Protein AF-A0A8C5BUR7-F1 (afdb_monomer_lite)

Structure (mmCIF, N/CA/C/O backbone):
data_AF-A0A8C5BUR7-F1
#
_entry.id   AF-A0A8C5BUR7-F1
#
loop_
_atom_site.group_PDB
_atom_site.id
_atom_site.type_symbol
_atom_site.label_atom_id
_atom_site.label_alt_id
_atom_site.label_comp_id
_atom_site.label_asym_id
_atom_site.label_entity_id
_atom_site.label_seq_id
_atom_site.pdbx_PDB_ins_code
_atom_site.Cartn_x
_atom_site.Cartn_y
_atom_site.Cartn_z
_atom_site.occupancy
_atom_site.B_iso_or_equiv
_atom_site.auth_seq_id
_atom_site.auth_comp_id
_atom_site.auth_asym_id
_atom_site.auth_atom_id
_atom_site.pdbx_PDB_model_num
ATOM 1 N N . MET A 1 1 ? 8.563 -49.670 -43.318 1.00 56.47 1 MET A N 1
ATOM 2 C CA . MET A 1 1 ? 8.245 -48.242 -43.540 1.00 56.47 1 MET A CA 1
ATOM 3 C C . MET A 1 1 ? 7.250 -47.758 -42.479 1.00 56.47 1 MET A C 1
ATOM 5 O O . MET A 1 1 ? 6.154 -47.357 -42.818 1.00 56.47 1 MET A O 1
ATOM 9 N N . ASN A 1 2 ? 7.586 -47.883 -41.187 1.00 59.12 2 ASN A N 1
ATOM 10 C CA . ASN A 1 2 ? 6.660 -47.525 -40.092 1.00 59.12 2 ASN A CA 1
ATOM 11 C C . ASN A 1 2 ? 7.395 -47.051 -38.823 1.00 59.12 2 ASN A C 1
ATOM 13 O O . ASN A 1 2 ? 6.879 -46.248 -38.062 1.00 59.12 2 ASN A O 1
ATOM 17 N N . THR A 1 3 ? 8.644 -47.478 -38.629 1.00 56.56 3 THR A N 1
ATOM 18 C CA . THR A 1 3 ? 9.502 -47.036 -37.518 1.00 56.56 3 THR A CA 1
ATOM 19 C C . THR A 1 3 ? 10.089 -45.637 -37.725 1.00 56.56 3 THR A C 1
ATOM 21 O O . THR A 1 3 ? 10.247 -44.895 -36.763 1.00 56.56 3 THR A O 1
ATOM 24 N N . LEU A 1 4 ? 10.351 -45.239 -38.977 1.00 57.16 4 LEU A N 1
ATOM 25 C CA . LEU A 1 4 ? 10.885 -43.910 -39.306 1.00 57.16 4 LEU A CA 1
ATOM 26 C C . LEU A 1 4 ? 9.852 -42.792 -39.066 1.00 57.16 4 LEU A C 1
ATOM 28 O O . LEU A 1 4 ? 10.205 -41.708 -38.619 1.00 57.16 4 LEU A O 1
ATOM 32 N N . PHE A 1 5 ? 8.569 -43.082 -39.311 1.00 57.50 5 PHE A N 1
ATOM 33 C CA . PHE A 1 5 ? 7.463 -42.143 -39.095 1.00 57.50 5 PHE A CA 1
ATOM 34 C C . PHE A 1 5 ? 7.189 -41.916 -37.601 1.00 57.50 5 PHE A C 1
ATOM 36 O O . PHE A 1 5 ? 6.946 -40.790 -37.184 1.00 57.50 5 PHE A O 1
ATOM 43 N N . LEU A 1 6 ? 7.312 -42.966 -36.780 1.00 55.88 6 LEU A N 1
ATOM 44 C CA . LEU A 1 6 ? 7.189 -42.875 -35.321 1.00 55.88 6 LEU A CA 1
ATOM 45 C C . LEU A 1 6 ? 8.304 -42.028 -34.686 1.00 55.88 6 LEU A C 1
ATOM 47 O O . LEU A 1 6 ? 8.030 -41.251 -33.777 1.00 55.88 6 LEU A O 1
ATOM 51 N N . LEU A 1 7 ? 9.539 -42.115 -35.191 1.00 56.66 7 LEU A N 1
ATOM 52 C CA . LEU A 1 7 ? 10.661 -41.297 -34.707 1.00 56.66 7 LEU A CA 1
ATOM 53 C C . LEU A 1 7 ? 10.514 -39.810 -35.073 1.00 56.66 7 LEU A C 1
ATOM 55 O O . LEU A 1 7 ? 10.856 -38.948 -34.267 1.00 56.66 7 LEU A O 1
ATOM 59 N N . LEU A 1 8 ? 9.958 -39.504 -36.250 1.00 56.00 8 LEU A N 1
ATOM 60 C CA . LEU A 1 8 ? 9.690 -38.125 -36.679 1.00 56.00 8 LEU A CA 1
ATOM 61 C C . LEU A 1 8 ? 8.575 -37.458 -35.859 1.00 56.00 8 LEU A C 1
ATOM 63 O O . LEU A 1 8 ? 8.675 -36.271 -35.563 1.00 56.00 8 LEU A O 1
ATOM 67 N N . VAL A 1 9 ? 7.554 -38.213 -35.435 1.00 58.03 9 VAL A N 1
ATOM 68 C CA . VAL A 1 9 ? 6.474 -37.695 -34.572 1.00 58.03 9 VAL A CA 1
ATOM 69 C C . VAL A 1 9 ? 6.969 -37.414 -33.148 1.00 58.03 9 VAL A C 1
ATOM 71 O O . VAL A 1 9 ? 6.561 -36.421 -32.557 1.00 58.03 9 VAL A O 1
ATOM 74 N N . VAL A 1 10 ? 7.885 -38.225 -32.603 1.00 56.19 10 VAL A N 1
ATOM 75 C CA . VAL A 1 10 ? 8.465 -37.981 -31.265 1.00 56.19 10 VAL A CA 1
ATOM 76 C C . VAL A 1 10 ? 9.372 -36.745 -31.255 1.00 56.19 10 VAL A C 1
ATOM 78 O O . VAL A 1 10 ? 9.356 -35.994 -30.286 1.00 56.19 10 VAL A O 1
ATOM 81 N N . LEU A 1 11 ? 10.113 -36.488 -32.337 1.00 53.62 11 LEU A N 1
ATOM 82 C CA . LEU A 1 11 ? 10.951 -35.288 -32.458 1.00 53.62 11 LEU A CA 1
ATOM 83 C C . LEU A 1 11 ? 10.123 -34.002 -32.628 1.00 53.62 11 LEU A C 1
ATOM 85 O O . LEU A 1 11 ? 10.528 -32.960 -32.128 1.00 53.62 11 LEU A O 1
ATOM 89 N N . PHE A 1 12 ? 8.941 -34.084 -33.251 1.00 52.00 12 PHE A N 1
ATOM 90 C CA . PHE A 1 12 ? 8.011 -32.952 -33.392 1.00 52.00 12 PHE A CA 1
ATOM 91 C C . PHE A 1 12 ? 7.253 -32.590 -32.104 1.00 52.00 12 PHE A C 1
ATOM 93 O O . PHE A 1 12 ? 6.652 -31.523 -32.038 1.00 52.00 12 PHE A O 1
ATOM 100 N N . LEU A 1 13 ? 7.267 -33.453 -31.081 1.00 53.66 13 LEU A N 1
ATOM 101 C CA . LEU A 1 13 ? 6.645 -33.184 -29.775 1.00 53.66 13 LEU A CA 1
ATOM 102 C C . LEU A 1 13 ? 7.615 -32.541 -28.765 1.00 53.66 13 LEU A C 1
ATOM 104 O O . LEU A 1 13 ? 7.225 -32.292 -27.625 1.00 53.66 13 LEU A O 1
ATOM 108 N N . CYS A 1 14 ? 8.868 -32.285 -29.160 1.00 51.56 14 CYS A N 1
ATOM 109 C CA . CYS A 1 14 ? 9.882 -31.639 -28.319 1.00 51.56 14 CYS A CA 1
ATOM 110 C C . CYS A 1 14 ? 10.178 -30.177 -28.689 1.00 51.56 14 CYS A C 1
ATOM 112 O O . CYS A 1 14 ? 11.034 -29.576 -28.041 1.00 51.56 14 CYS A O 1
ATOM 114 N N . ASP A 1 15 ? 9.468 -29.593 -29.654 1.00 52.47 15 ASP A N 1
ATOM 115 C CA . ASP A 1 15 ? 9.469 -28.143 -29.867 1.00 52.47 15 ASP A CA 1
ATOM 116 C C . ASP A 1 15 ? 8.299 -27.521 -29.087 1.00 52.47 15 ASP A C 1
ATOM 118 O O . ASP A 1 15 ? 7.183 -28.027 -29.118 1.00 52.47 15 ASP A O 1
ATOM 122 N N . ASP A 1 16 ? 8.581 -26.441 -28.357 1.00 49.12 16 ASP A N 1
ATOM 123 C CA . ASP A 1 16 ? 7.682 -25.668 -27.477 1.00 49.12 16 ASP A CA 1
ATOM 124 C C . ASP A 1 16 ? 7.521 -26.113 -26.014 1.00 49.12 16 ASP A C 1
ATOM 126 O O . ASP A 1 16 ? 6.672 -25.589 -25.289 1.00 49.12 16 ASP A O 1
ATOM 130 N N . ALA A 1 17 ? 8.456 -26.895 -25.471 1.00 48.75 17 ALA A N 1
ATOM 131 C CA . ALA A 1 17 ? 8.872 -26.617 -24.094 1.00 48.75 17 ALA A CA 1
ATOM 132 C C . ALA A 1 17 ? 9.811 -25.405 -24.129 1.00 48.75 17 ALA A C 1
ATOM 134 O O . ALA A 1 17 ? 11.014 -25.534 -23.909 1.00 48.75 17 ALA A O 1
ATOM 135 N N . ALA A 1 18 ? 9.274 -24.227 -24.470 1.00 51.19 18 ALA A N 1
ATOM 136 C CA . ALA A 1 18 ? 9.988 -22.971 -24.322 1.00 51.19 18 ALA A CA 1
ATOM 137 C C . ALA A 1 18 ? 10.470 -22.916 -22.872 1.00 51.19 18 ALA A C 1
ATOM 139 O O . ALA A 1 18 ? 9.673 -22.722 -21.952 1.00 51.19 18 ALA A O 1
ATOM 140 N N . CYS A 1 19 ? 11.761 -23.174 -22.651 1.00 49.00 19 CYS A N 1
ATOM 141 C CA . CYS A 1 19 ? 12.388 -22.968 -21.363 1.00 49.00 19 CYS A CA 1
ATOM 142 C C . CYS A 1 19 ? 12.204 -21.488 -21.051 1.00 49.00 19 CYS A C 1
ATOM 144 O O . CYS A 1 19 ? 12.981 -20.655 -21.514 1.00 49.00 19 CYS A O 1
ATOM 146 N N . THR A 1 20 ? 11.155 -21.153 -20.296 1.00 56.25 20 THR A N 1
ATOM 147 C CA . THR A 1 20 ? 11.031 -19.841 -19.675 1.00 56.25 20 THR A CA 1
ATOM 148 C C . THR A 1 20 ? 12.365 -19.597 -18.988 1.00 56.25 20 THR A C 1
ATOM 150 O O . THR A 1 20 ? 12.752 -20.455 -18.182 1.00 56.25 20 THR A O 1
ATOM 153 N N . PRO A 1 21 ? 13.107 -18.530 -19.340 1.00 58.62 21 PRO A N 1
ATOM 154 C CA . PRO A 1 21 ? 14.431 -18.309 -18.794 1.00 58.62 21 PRO A CA 1
ATOM 155 C C . PRO A 1 21 ? 14.351 -18.444 -17.278 1.00 58.62 21 PRO A C 1
ATOM 157 O O . PRO A 1 21 ? 13.627 -17.705 -16.611 1.00 58.62 21 PRO A O 1
ATOM 160 N N . THR A 1 22 ? 15.024 -19.460 -16.727 1.00 69.31 22 THR A N 1
ATOM 161 C CA . THR A 1 22 ? 14.973 -19.705 -15.289 1.00 69.31 22 THR A CA 1
ATOM 162 C C . THR A 1 22 ? 15.475 -18.459 -14.595 1.00 69.31 22 THR A C 1
ATOM 164 O O . THR A 1 22 ? 16.602 -18.008 -14.805 1.00 69.31 22 THR A O 1
ATOM 167 N N . CYS A 1 23 ? 14.596 -17.897 -13.784 1.00 79.56 23 CYS A N 1
ATOM 168 C CA . CYS A 1 23 ? 14.776 -16.640 -13.105 1.00 79.56 23 CYS A CA 1
ATOM 169 C C . CYS A 1 23 ? 16.069 -16.607 -12.263 1.00 79.56 23 CYS A C 1
ATOM 171 O O . CYS A 1 23 ? 16.145 -17.145 -11.151 1.00 79.56 23 CYS A O 1
ATOM 173 N N . ASN A 1 24 ? 17.121 -15.988 -12.806 1.00 82.06 24 ASN A N 1
ATOM 174 C CA . ASN A 1 24 ? 18.492 -16.208 -12.334 1.00 82.06 24 ASN A CA 1
ATOM 175 C C . ASN A 1 24 ? 19.006 -15.177 -11.318 1.00 82.06 24 ASN A C 1
ATOM 177 O O . ASN A 1 24 ? 20.035 -15.410 -10.689 1.00 82.06 24 ASN A O 1
ATOM 181 N N . ASN A 1 25 ? 18.294 -14.067 -11.114 1.00 88.69 25 ASN A N 1
ATOM 182 C CA . ASN A 1 25 ? 18.704 -13.004 -10.199 1.00 88.69 25 ASN A CA 1
ATOM 183 C C . ASN A 1 25 ? 17.611 -12.665 -9.180 1.00 88.69 25 ASN A C 1
ATOM 185 O O . ASN A 1 25 ? 16.432 -12.971 -9.365 1.00 88.69 25 ASN A O 1
ATOM 189 N N . GLN A 1 26 ? 18.015 -11.997 -8.099 1.00 91.44 26 GLN A N 1
ATOM 190 C CA . GLN A 1 26 ? 17.134 -11.627 -6.992 1.00 91.44 26 GLN A CA 1
ATOM 191 C C . GLN A 1 26 ? 15.915 -10.802 -7.435 1.00 91.44 26 GLN A C 1
ATOM 193 O O . GLN A 1 26 ? 14.826 -11.007 -6.908 1.00 91.44 26 GLN A O 1
ATOM 198 N N . CYS A 1 27 ? 16.069 -9.906 -8.411 1.00 92.44 27 CYS A N 1
ATOM 199 C CA . CYS A 1 27 ? 15.006 -9.001 -8.851 1.00 92.44 27 CYS A CA 1
ATOM 200 C C . CYS A 1 27 ? 13.955 -9.680 -9.715 1.00 92.44 27 CYS A C 1
ATOM 202 O O . CYS A 1 27 ? 12.766 -9.410 -9.570 1.00 92.44 27 CYS A O 1
ATOM 204 N N . CYS A 1 28 ? 14.379 -10.618 -10.551 1.00 91.06 28 CYS A N 1
ATOM 205 C CA . CYS A 1 28 ? 13.445 -11.507 -11.208 1.00 91.06 28 CYS A CA 1
ATOM 206 C C . CYS A 1 28 ? 12.706 -12.365 -10.159 1.00 91.06 28 CYS A C 1
ATOM 208 O O . CYS A 1 28 ? 11.480 -12.441 -10.187 1.00 91.06 28 CYS A O 1
ATOM 210 N N . ARG A 1 29 ? 13.413 -12.963 -9.179 1.00 91.12 29 ARG A N 1
ATOM 211 C CA . ARG A 1 29 ? 12.780 -13.860 -8.183 1.00 91.12 29 ARG A CA 1
ATOM 212 C C . ARG A 1 29 ? 11.785 -13.110 -7.309 1.00 91.12 29 ARG A C 1
ATOM 214 O O . ARG A 1 29 ? 10.756 -13.657 -6.931 1.00 91.12 29 ARG A O 1
ATOM 221 N N . PHE A 1 30 ? 12.080 -11.845 -7.026 1.00 92.50 30 PHE A N 1
ATOM 222 C CA . PHE A 1 30 ? 11.159 -10.912 -6.398 1.00 92.50 30 PHE A CA 1
ATOM 223 C C . PHE A 1 30 ? 9.827 -10.822 -7.165 1.00 92.50 30 PHE A C 1
ATOM 225 O O . PHE A 1 30 ? 8.764 -10.971 -6.556 1.00 92.50 30 PHE A O 1
ATOM 232 N N . VAL A 1 31 ? 9.885 -10.617 -8.484 1.00 92.56 31 VAL A N 1
ATOM 233 C CA . VAL A 1 31 ? 8.704 -10.481 -9.351 1.00 92.56 31 VAL A CA 1
ATOM 234 C C . VAL A 1 31 ? 7.954 -11.809 -9.523 1.00 92.56 31 VAL A C 1
ATOM 236 O O . VAL A 1 31 ? 6.721 -11.827 -9.480 1.00 92.56 31 VAL A O 1
ATOM 239 N N . GLU A 1 32 ? 8.670 -12.922 -9.673 1.00 90.62 32 GLU A N 1
ATOM 240 C CA . GLU A 1 32 ? 8.075 -14.263 -9.772 1.00 90.62 32 GLU A CA 1
ATOM 241 C C . GLU A 1 32 ? 7.430 -14.711 -8.455 1.00 90.62 32 GLU A C 1
ATOM 243 O O . GLU A 1 32 ? 6.357 -15.305 -8.451 1.00 90.62 32 GLU A O 1
ATOM 248 N N . GLY A 1 33 ? 8.023 -14.353 -7.314 1.00 90.88 33 GLY A N 1
ATOM 249 C CA . GLY A 1 33 ? 7.486 -14.653 -5.985 1.00 90.88 33 GLY A CA 1
ATOM 250 C C . GLY A 1 33 ? 6.369 -13.713 -5.518 1.00 90.88 33 GLY A C 1
ATOM 251 O O . GLY A 1 33 ? 5.831 -13.896 -4.424 1.00 90.88 33 GLY A O 1
ATOM 252 N N . SER A 1 34 ? 6.012 -12.682 -6.291 1.00 92.00 34 SER A N 1
ATOM 253 C CA . SER A 1 34 ? 4.982 -11.716 -5.889 1.00 92.00 34 SER A CA 1
ATOM 254 C C . SER A 1 34 ? 3.575 -12.303 -5.673 1.00 92.00 34 SER A C 1
ATOM 256 O O . SER A 1 34 ? 2.924 -11.849 -4.728 1.00 92.00 34 SER A O 1
ATOM 258 N N . PRO A 1 35 ? 3.096 -13.330 -6.415 1.00 94.56 35 PRO A N 1
ATOM 259 C CA . PRO A 1 35 ? 1.752 -13.878 -6.215 1.00 94.56 35 PRO A CA 1
ATOM 260 C C . PRO A 1 35 ? 1.529 -14.452 -4.813 1.00 94.56 35 PRO A C 1
ATOM 262 O O . PRO A 1 35 ? 0.426 -14.364 -4.282 1.00 94.56 35 PRO A O 1
ATOM 265 N N . VAL A 1 36 ? 2.573 -15.002 -4.181 1.00 95.88 36 VAL A N 1
ATOM 266 C CA . VAL A 1 36 ? 2.485 -15.545 -2.814 1.00 95.88 36 VAL A CA 1
ATOM 267 C C . VAL A 1 36 ? 2.225 -14.426 -1.805 1.00 95.88 36 VAL A C 1
ATOM 269 O O . VAL A 1 36 ? 1.325 -14.536 -0.973 1.00 95.88 36 VAL A O 1
ATOM 272 N N . ARG A 1 37 ? 2.961 -13.314 -1.918 1.00 95.94 37 ARG A N 1
ATOM 273 C CA . ARG A 1 37 ? 2.768 -12.130 -1.067 1.00 95.94 37 ARG A CA 1
ATOM 274 C C . ARG A 1 37 ? 1.411 -11.473 -1.302 1.00 95.94 37 ARG A C 1
ATOM 276 O O . ARG A 1 37 ? 0.738 -11.129 -0.341 1.00 95.94 37 ARG A O 1
ATOM 283 N N . LEU A 1 38 ? 0.975 -11.370 -2.558 1.00 97.62 38 LEU A N 1
ATOM 284 C CA . LEU A 1 38 ? -0.346 -10.837 -2.912 1.00 97.62 38 LEU A CA 1
ATOM 285 C C . LEU A 1 38 ? -1.490 -11.704 -2.382 1.00 97.62 38 LEU A C 1
ATOM 287 O O . LEU A 1 38 ? -2.490 -11.177 -1.904 1.00 97.62 38 LEU A O 1
ATOM 291 N N . ARG A 1 39 ? -1.341 -13.033 -2.412 1.00 98.06 39 ARG A N 1
ATOM 292 C CA . ARG A 1 39 ? -2.306 -13.941 -1.781 1.00 98.06 39 ARG A CA 1
ATOM 293 C C . ARG A 1 39 ? -2.404 -13.672 -0.283 1.00 98.06 39 ARG A C 1
ATOM 295 O O . ARG A 1 39 ? -3.513 -13.595 0.231 1.00 98.06 39 ARG A O 1
ATOM 302 N N . ARG A 1 40 ? -1.267 -13.506 0.398 1.00 98.19 40 ARG A N 1
ATOM 303 C CA . ARG A 1 40 ? -1.251 -13.215 1.834 1.00 98.19 40 ARG A CA 1
ATOM 304 C C . ARG A 1 40 ? -1.894 -11.862 2.156 1.00 98.19 40 ARG A C 1
ATOM 306 O O . ARG A 1 40 ? -2.734 -11.812 3.043 1.00 98.19 40 ARG A O 1
ATOM 313 N N . LEU A 1 41 ? -1.582 -10.817 1.386 1.00 98.56 41 LEU A N 1
ATOM 314 C CA . LEU A 1 41 ? -2.230 -9.502 1.496 1.00 98.56 41 LEU A CA 1
ATOM 315 C C . LEU A 1 41 ? -3.755 -9.604 1.386 1.00 98.56 41 LEU A C 1
ATOM 317 O O . LEU A 1 41 ? -4.467 -9.089 2.238 1.00 98.56 41 LEU A O 1
ATOM 321 N N . ARG A 1 42 ? -4.259 -10.332 0.381 1.00 98.50 42 ARG A N 1
ATOM 322 C CA . ARG A 1 42 ? -5.701 -10.556 0.196 1.00 98.50 42 ARG A CA 1
ATOM 323 C C . ARG A 1 42 ? -6.332 -11.343 1.343 1.00 98.50 42 ARG A C 1
ATOM 325 O O . ARG A 1 42 ? -7.458 -11.050 1.717 1.00 98.50 42 ARG A O 1
ATOM 332 N N . GLN A 1 43 ? -5.623 -12.325 1.897 1.00 98.56 43 GLN A N 1
ATOM 333 C CA . GLN A 1 43 ? -6.098 -13.096 3.050 1.00 98.56 43 GLN A CA 1
ATOM 334 C C . GLN A 1 43 ? -6.200 -12.239 4.311 1.00 98.56 43 GLN A C 1
ATOM 336 O O . GLN A 1 43 ? -7.205 -12.321 5.004 1.00 98.56 43 GLN A O 1
ATOM 341 N N . ASP A 1 44 ? -5.186 -11.420 4.599 1.00 98.50 44 ASP A N 1
ATOM 342 C CA . ASP A 1 44 ? -5.215 -10.524 5.757 1.00 98.50 44 ASP A CA 1
ATOM 343 C C . ASP A 1 44 ? -6.262 -9.417 5.577 1.00 98.50 44 ASP A C 1
ATOM 345 O O . ASP A 1 44 ? -6.996 -9.113 6.514 1.00 98.50 44 ASP A O 1
ATOM 349 N N . PHE A 1 45 ? -6.400 -8.873 4.363 1.00 98.38 45 PHE A N 1
ATOM 350 C CA . PHE A 1 45 ? -7.423 -7.872 4.076 1.00 98.38 45 PHE A CA 1
ATOM 351 C C . PHE A 1 45 ? -8.842 -8.429 4.193 1.00 98.38 45 PHE A C 1
ATOM 353 O O . PHE A 1 45 ? -9.693 -7.781 4.786 1.00 98.38 45 PHE A O 1
ATOM 360 N N . ALA A 1 46 ? -9.100 -9.650 3.716 1.00 98.25 46 ALA A N 1
ATOM 361 C CA . ALA A 1 46 ? -10.425 -10.266 3.800 1.00 98.25 46 ALA A CA 1
ATOM 362 C C . ALA A 1 46 ? -10.969 -10.371 5.238 1.00 98.25 46 ALA A C 1
ATOM 364 O O . ALA A 1 46 ? -12.179 -10.427 5.414 1.00 98.25 46 ALA A O 1
ATOM 365 N N . VAL A 1 47 ? -10.097 -10.389 6.255 1.00 98.06 47 VAL A N 1
ATOM 366 C CA . VAL A 1 47 ? -10.508 -10.406 7.669 1.00 98.06 47 VAL A CA 1
ATOM 367 C C . VAL A 1 47 ? -10.994 -9.037 8.147 1.00 98.06 47 VAL A C 1
ATOM 369 O O . VAL A 1 47 ? -11.881 -8.971 8.990 1.00 98.06 47 VAL A O 1
ATOM 372 N N . ILE A 1 48 ? -10.413 -7.954 7.630 1.00 97.31 48 ILE A N 1
ATOM 373 C CA . ILE A 1 48 ? -10.682 -6.585 8.095 1.00 97.31 48 ILE A CA 1
ATOM 374 C C . ILE A 1 48 ? -11.621 -5.813 7.158 1.00 97.31 48 ILE A C 1
ATOM 376 O O . ILE A 1 48 ? -12.193 -4.808 7.566 1.00 97.31 48 ILE A O 1
ATOM 380 N N . ARG A 1 49 ? -11.776 -6.276 5.912 1.00 96.69 49 ARG A N 1
ATOM 381 C CA . ARG A 1 49 ? -12.475 -5.590 4.819 1.00 96.69 49 ARG A CA 1
ATOM 382 C C . ARG A 1 49 ? -13.866 -5.119 5.216 1.00 96.69 49 ARG A C 1
ATOM 384 O O . ARG A 1 49 ? -14.138 -3.932 5.118 1.00 96.69 49 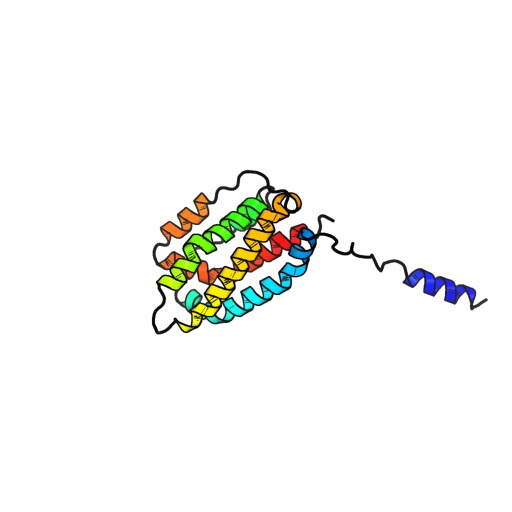ARG A O 1
ATOM 391 N N . ASP A 1 50 ? -14.713 -6.038 5.676 1.00 95.81 50 ASP A N 1
ATOM 392 C CA . ASP A 1 50 ? -16.136 -5.756 5.880 1.00 95.81 50 ASP A CA 1
ATOM 393 C C . ASP A 1 50 ? -16.355 -4.625 6.905 1.00 95.81 50 ASP A C 1
ATOM 395 O O . ASP A 1 50 ? -17.299 -3.857 6.772 1.00 95.81 50 ASP A O 1
ATOM 399 N N . TYR A 1 51 ? -15.457 -4.474 7.887 1.00 94.81 51 TYR A N 1
ATOM 400 C CA . TYR A 1 51 ? -15.484 -3.348 8.825 1.00 94.81 51 TYR A CA 1
ATOM 401 C C . TYR A 1 51 ? -15.161 -2.019 8.131 1.00 94.81 51 TYR A C 1
ATOM 403 O O . TYR A 1 51 ? -15.920 -1.064 8.244 1.00 94.81 51 TYR A O 1
ATOM 411 N N . TYR A 1 52 ? -14.049 -1.947 7.395 1.00 95.31 52 TYR A N 1
ATOM 412 C CA . TYR A 1 52 ? -13.618 -0.691 6.776 1.00 95.31 52 TYR A CA 1
ATOM 413 C C . TYR A 1 52 ? -14.500 -0.270 5.594 1.00 95.31 52 TYR A C 1
ATOM 415 O O . TYR A 1 52 ? -14.703 0.923 5.406 1.00 95.31 52 TYR A O 1
ATOM 423 N N . GLU A 1 53 ? -15.049 -1.220 4.831 1.00 94.56 53 GLU A N 1
ATOM 424 C CA . GLU A 1 53 ? -16.009 -0.930 3.756 1.00 94.56 53 GLU A CA 1
ATOM 425 C C . GLU A 1 53 ? -17.376 -0.483 4.298 1.00 94.56 53 GLU A C 1
ATOM 427 O O . GLU A 1 53 ? -18.034 0.336 3.667 1.00 94.56 53 GLU A O 1
ATOM 432 N N . ALA A 1 54 ? -17.813 -0.983 5.461 1.00 93.50 54 ALA A N 1
ATOM 433 C CA . ALA A 1 54 ? -19.077 -0.557 6.067 1.00 93.50 54 ALA A CA 1
ATOM 434 C C . ALA A 1 54 ? -19.026 0.880 6.616 1.00 93.50 54 ALA A C 1
ATOM 436 O O . ALA A 1 54 ? -20.044 1.571 6.613 1.00 93.50 54 ALA A O 1
ATOM 437 N N . GLU A 1 55 ? -17.852 1.322 7.071 1.00 91.81 55 GLU A N 1
ATOM 438 C CA . GLU A 1 55 ? -17.611 2.680 7.580 1.00 91.81 55 GLU A CA 1
ATOM 439 C C . GLU A 1 55 ? -17.242 3.687 6.466 1.00 91.81 55 GLU A C 1
ATOM 441 O O . GLU A 1 55 ? -17.192 4.895 6.708 1.00 91.81 55 GLU A O 1
ATOM 446 N N . ASP A 1 56 ? -16.979 3.217 5.241 1.00 91.38 56 ASP A N 1
ATOM 447 C CA . ASP A 1 56 ? -16.714 4.070 4.079 1.00 91.38 56 ASP A CA 1
ATOM 448 C C . ASP A 1 56 ? -18.021 4.577 3.447 1.00 91.38 56 ASP A C 1
ATOM 450 O O . ASP A 1 56 ? -18.677 3.887 2.669 1.00 91.38 56 ASP A O 1
ATOM 454 N N . ASP A 1 57 ? -18.379 5.827 3.745 1.00 90.50 57 ASP A N 1
ATOM 455 C CA . ASP A 1 57 ? -19.549 6.505 3.177 1.00 90.50 57 ASP A CA 1
ATOM 456 C C . ASP A 1 57 ? -19.209 7.460 2.015 1.00 90.50 57 ASP A C 1
ATOM 458 O O . ASP A 1 57 ? -20.046 8.265 1.591 1.00 90.50 57 ASP A O 1
ATOM 462 N N . LEU A 1 58 ? -17.981 7.404 1.491 1.00 87.94 58 LEU A N 1
ATOM 463 C CA . LEU A 1 58 ? -17.528 8.276 0.412 1.00 87.94 58 LEU A CA 1
ATOM 464 C C . LEU A 1 58 ? -17.750 7.625 -0.957 1.00 87.94 58 LEU A C 1
ATOM 466 O O . LEU A 1 58 ? -17.153 6.607 -1.296 1.00 87.94 58 LEU A O 1
ATOM 470 N N . GLU A 1 59 ? -18.509 8.289 -1.827 1.00 87.25 59 GLU A N 1
ATOM 471 C CA . GLU A 1 59 ? -18.725 7.829 -3.211 1.00 87.25 59 GLU A CA 1
ATOM 472 C C . GLU A 1 59 ? -17.506 8.049 -4.130 1.00 87.25 59 GLU A C 1
ATOM 474 O O . GLU A 1 59 ? -17.426 7.493 -5.226 1.00 87.25 59 GLU A O 1
ATOM 479 N N . ILE A 1 60 ? -16.544 8.869 -3.697 1.00 86.69 60 ILE A N 1
ATOM 480 C CA . ILE A 1 60 ? -15.321 9.169 -4.447 1.00 86.69 60 ILE A CA 1
ATOM 481 C C . ILE A 1 60 ? -14.226 8.150 -4.139 1.00 86.69 60 ILE A C 1
ATOM 483 O O . ILE A 1 60 ? -13.997 7.829 -2.979 1.00 86.69 60 ILE A O 1
ATOM 487 N N . GLY A 1 61 ? -13.517 7.678 -5.167 1.00 87.19 61 GLY A N 1
ATOM 488 C CA . GLY A 1 61 ? -12.386 6.762 -4.998 1.00 87.19 61 GLY A CA 1
ATOM 489 C C . GLY A 1 61 ? -11.099 7.481 -4.589 1.00 87.19 61 GLY A C 1
ATOM 490 O O . GLY A 1 61 ? -10.770 8.519 -5.170 1.00 87.19 61 GLY A O 1
ATOM 491 N N . LEU A 1 62 ? -10.345 6.929 -3.634 1.00 89.94 62 LEU A N 1
ATOM 492 C CA . LEU A 1 62 ? -8.998 7.428 -3.317 1.00 89.94 62 LEU A CA 1
ATOM 493 C C . LEU A 1 62 ? -7.990 6.926 -4.361 1.00 89.94 62 LEU A C 1
ATOM 495 O O . LEU A 1 62 ? -7.127 7.673 -4.828 1.00 89.94 62 LEU A O 1
ATOM 499 N N . LEU A 1 63 ? -8.116 5.659 -4.746 1.00 91.00 63 LEU A N 1
ATOM 500 C CA . LEU A 1 63 ? -7.295 4.964 -5.724 1.00 91.00 63 LEU A CA 1
ATOM 501 C C . LEU A 1 63 ? -7.926 4.994 -7.120 1.00 91.00 63 LEU A C 1
ATOM 503 O O . LEU A 1 63 ? -8.276 3.970 -7.701 1.00 91.00 63 LEU A O 1
ATOM 507 N N . ASP A 1 64 ? -8.062 6.193 -7.674 1.00 86.69 64 ASP A N 1
ATOM 508 C CA . ASP A 1 64 ? -8.794 6.412 -8.917 1.00 86.69 64 ASP A CA 1
ATOM 509 C C . ASP A 1 64 ? -8.045 5.978 -10.203 1.00 86.69 64 ASP A C 1
ATOM 511 O O . ASP A 1 64 ? -6.915 5.469 -10.228 1.00 86.69 64 ASP A O 1
ATOM 515 N N . GLN A 1 65 ? -8.695 6.229 -11.339 1.00 86.12 65 GLN A N 1
ATOM 516 C CA . GLN A 1 65 ? -8.160 5.937 -12.664 1.00 86.12 65 GLN A CA 1
ATOM 517 C C . GLN A 1 65 ? -6.842 6.688 -12.958 1.00 86.12 65 GLN A C 1
ATOM 519 O O . GLN A 1 65 ? -6.004 6.183 -13.716 1.00 86.12 65 GLN A O 1
ATOM 524 N N . SER A 1 66 ? -6.610 7.860 -12.354 1.00 86.62 66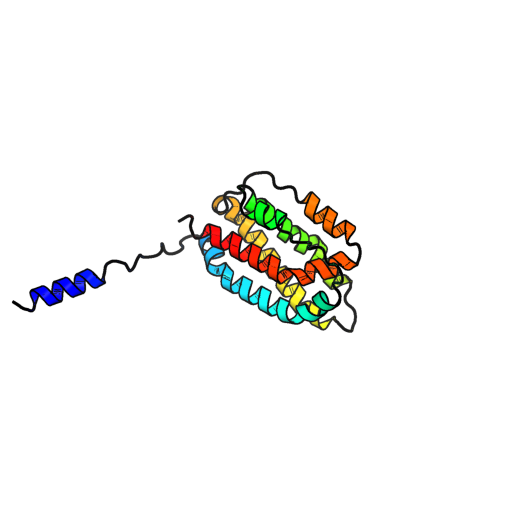 SER A N 1
ATOM 525 C CA . SER A 1 66 ? -5.375 8.636 -12.532 1.00 86.62 66 SER A CA 1
ATOM 526 C C . SER A 1 66 ? -4.155 7.899 -11.966 1.00 86.62 66 SER A C 1
ATOM 528 O O . SER A 1 66 ? -3.078 7.897 -12.584 1.00 86.62 66 SER A O 1
ATOM 530 N N . ILE A 1 67 ? -4.335 7.159 -10.867 1.00 88.19 67 ILE A N 1
ATOM 531 C CA . ILE A 1 67 ? -3.301 6.281 -10.311 1.00 88.19 67 ILE A CA 1
ATOM 532 C C . ILE A 1 67 ? -2.995 5.145 -11.281 1.00 88.19 67 ILE A C 1
ATOM 534 O O . ILE A 1 67 ? -1.830 4.897 -11.609 1.00 88.19 67 ILE A O 1
ATOM 538 N N . ALA A 1 68 ? -4.030 4.485 -11.799 1.00 87.69 68 ALA A N 1
ATOM 539 C CA . ALA A 1 68 ? -3.861 3.392 -12.749 1.00 87.69 68 ALA A CA 1
ATOM 540 C C . ALA A 1 68 ? -3.123 3.849 -14.024 1.00 87.69 68 ALA A C 1
ATOM 542 O O . ALA A 1 68 ? -2.283 3.117 -14.559 1.00 87.69 68 ALA A O 1
ATOM 543 N N . HIS A 1 69 ? -3.395 5.061 -14.517 1.00 87.62 69 HIS A N 1
ATOM 544 C CA . HIS A 1 69 ? -2.647 5.664 -15.625 1.00 87.62 69 HIS A CA 1
ATOM 545 C C . HIS A 1 69 ? -1.183 5.924 -15.261 1.00 87.62 69 HIS A C 1
ATOM 547 O O . HIS A 1 69 ? -0.282 5.553 -16.019 1.00 87.62 69 HIS A O 1
ATOM 553 N N . SER A 1 70 ? -0.931 6.479 -14.079 1.00 87.94 70 SER A N 1
ATOM 554 C CA . SER A 1 70 ? 0.423 6.755 -13.594 1.00 87.94 70 SER A CA 1
ATOM 555 C C . SER A 1 70 ? 1.277 5.493 -13.478 1.00 87.94 70 SER A C 1
ATOM 557 O O . SER A 1 70 ? 2.453 5.508 -13.849 1.00 87.94 70 SER A O 1
ATOM 559 N N . LEU A 1 71 ? 0.685 4.370 -13.068 1.00 89.12 71 LEU A N 1
ATOM 560 C CA . LEU A 1 71 ? 1.364 3.074 -12.983 1.00 89.12 71 LEU A CA 1
ATOM 561 C C . LEU A 1 71 ? 1.752 2.484 -14.344 1.00 89.12 71 LEU A C 1
ATOM 563 O O . LEU A 1 71 ? 2.743 1.759 -14.432 1.00 89.12 71 LEU A O 1
ATOM 567 N N . ARG A 1 72 ? 0.998 2.800 -15.402 1.00 88.25 72 ARG A N 1
ATOM 568 C CA . ARG A 1 72 ? 1.295 2.375 -16.783 1.00 88.25 72 ARG A CA 1
ATOM 569 C C . ARG A 1 72 ? 2.280 3.305 -17.493 1.00 88.25 72 ARG A C 1
ATOM 571 O O . ARG A 1 72 ? 2.815 2.946 -18.538 1.00 88.25 72 ARG A O 1
ATOM 578 N N . SER A 1 73 ? 2.520 4.489 -16.940 1.00 86.19 73 SER A N 1
ATOM 579 C CA . SER A 1 73 ? 3.458 5.462 -17.494 1.00 86.19 73 SER A CA 1
ATOM 580 C C . SER A 1 73 ? 4.925 5.018 -17.323 1.00 86.19 73 SER A C 1
ATOM 582 O O . SER A 1 73 ? 5.231 4.146 -16.500 1.00 86.19 73 SER A O 1
ATOM 584 N N . PRO A 1 74 ? 5.884 5.678 -18.003 1.00 84.12 74 PRO A N 1
ATOM 585 C CA . PRO A 1 74 ? 7.317 5.495 -17.747 1.00 84.12 74 PRO A CA 1
ATOM 586 C C . PRO A 1 74 ? 7.752 5.770 -16.294 1.00 84.12 74 PRO A C 1
ATOM 588 O O . PRO A 1 74 ? 8.875 5.432 -15.917 1.00 84.12 74 PRO A O 1
ATOM 591 N N . PHE A 1 75 ? 6.883 6.372 -15.477 1.00 85.19 75 PHE A N 1
ATOM 592 C CA . PHE A 1 75 ? 7.119 6.701 -14.071 1.00 85.19 75 PHE A CA 1
ATOM 593 C C . PHE A 1 75 ? 6.465 5.709 -13.099 1.00 85.19 75 PHE A C 1
ATOM 595 O O . PHE A 1 75 ? 6.527 5.916 -11.886 1.00 85.19 75 PHE A O 1
ATOM 602 N N . GLY A 1 76 ? 5.892 4.606 -13.597 1.00 87.94 76 GLY A N 1
ATOM 603 C CA . GLY A 1 76 ? 5.140 3.642 -12.789 1.00 87.94 76 GLY A CA 1
ATOM 604 C C . GLY A 1 76 ? 5.899 3.083 -11.582 1.00 87.94 76 GLY A C 1
ATOM 605 O O . GLY A 1 76 ? 5.304 2.872 -10.530 1.00 87.94 76 GLY A O 1
ATOM 606 N N . CYS A 1 77 ? 7.229 2.939 -11.671 1.00 89.19 77 CYS A N 1
ATOM 607 C CA . CYS A 1 77 ? 8.053 2.556 -10.517 1.00 89.19 77 CYS A CA 1
ATOM 608 C C . CYS A 1 77 ? 7.944 3.556 -9.362 1.00 89.19 77 CYS A C 1
ATOM 610 O O . CYS A 1 77 ? 7.799 3.160 -8.205 1.00 89.19 77 CYS A O 1
ATOM 612 N N . HIS A 1 78 ? 8.033 4.849 -9.674 1.00 87.88 78 HIS A N 1
ATOM 613 C CA . HIS A 1 78 ? 7.968 5.906 -8.674 1.00 87.88 78 HIS A CA 1
ATOM 614 C C . HIS A 1 78 ? 6.552 6.040 -8.116 1.00 87.88 78 HIS A C 1
ATOM 616 O O . HIS A 1 78 ? 6.396 6.158 -6.904 1.00 87.88 78 HIS A O 1
ATOM 622 N N . ALA A 1 79 ? 5.539 5.941 -8.982 1.00 90.69 79 ALA A N 1
ATOM 623 C CA . ALA A 1 79 ? 4.141 5.913 -8.568 1.00 90.69 79 ALA A CA 1
ATOM 624 C C . ALA A 1 79 ? 3.868 4.785 -7.570 1.00 90.69 79 ALA A C 1
ATOM 626 O O . ALA A 1 79 ? 3.463 5.054 -6.444 1.00 90.69 79 ALA A O 1
ATOM 627 N N . MET A 1 80 ? 4.210 3.544 -7.925 1.00 93.94 80 MET A N 1
ATOM 628 C CA . MET A 1 80 ? 4.013 2.391 -7.046 1.00 93.94 80 MET A CA 1
ATOM 629 C C . MET A 1 80 ? 4.765 2.539 -5.717 1.00 93.94 80 MET A C 1
ATOM 631 O O . MET A 1 80 ? 4.192 2.328 -4.651 1.00 93.94 80 MET A O 1
ATOM 635 N N . LYS A 1 81 ? 6.037 2.962 -5.757 1.00 91.94 81 LYS A N 1
ATOM 636 C CA . LYS A 1 81 ? 6.830 3.186 -4.541 1.00 91.94 81 LYS A CA 1
ATOM 637 C C . LYS A 1 81 ? 6.170 4.221 -3.625 1.00 91.94 81 LYS A C 1
ATOM 639 O O . LYS A 1 81 ? 6.119 3.997 -2.422 1.00 91.94 81 LYS A O 1
ATOM 644 N N . ASN A 1 82 ? 5.710 5.344 -4.172 1.00 91.88 82 ASN A N 1
ATOM 645 C CA . ASN A 1 82 ? 5.138 6.426 -3.375 1.00 91.88 82 ASN A CA 1
ATOM 646 C C . ASN A 1 82 ? 3.773 6.064 -2.792 1.00 91.88 82 ASN A C 1
ATOM 648 O O . ASN A 1 82 ? 3.501 6.442 -1.660 1.00 91.88 82 ASN A O 1
ATOM 652 N N . ILE A 1 83 ? 2.950 5.312 -3.525 1.00 94.94 83 ILE A N 1
ATOM 653 C CA . ILE A 1 83 ? 1.671 4.814 -3.008 1.00 94.94 83 ILE A CA 1
ATOM 654 C C . ILE A 1 83 ? 1.929 3.852 -1.845 1.00 94.94 83 ILE A C 1
ATOM 656 O O . ILE A 1 83 ? 1.385 4.049 -0.766 1.00 94.94 83 ILE A O 1
ATOM 660 N N . ILE A 1 84 ? 2.831 2.875 -2.004 1.00 96.56 84 ILE A N 1
ATOM 661 C CA . ILE A 1 84 ? 3.201 1.973 -0.899 1.00 96.56 84 ILE A CA 1
ATOM 662 C C . ILE A 1 84 ? 3.760 2.767 0.297 1.00 96.56 84 ILE A C 1
ATOM 664 O O . ILE A 1 84 ? 3.409 2.496 1.441 1.00 96.56 84 ILE A O 1
ATOM 668 N N . ASP A 1 85 ? 4.612 3.767 0.049 1.00 95.56 85 ASP A N 1
ATOM 669 C CA . ASP A 1 85 ? 5.182 4.619 1.101 1.00 95.56 85 ASP A CA 1
ATOM 670 C C . ASP A 1 85 ? 4.117 5.444 1.841 1.00 95.56 85 ASP A C 1
ATOM 672 O O . ASP A 1 85 ? 4.222 5.606 3.054 1.00 95.56 85 ASP A O 1
ATOM 676 N N . PHE A 1 86 ? 3.089 5.920 1.135 1.00 96.31 86 PHE A N 1
ATOM 677 C CA . PHE A 1 86 ? 1.942 6.613 1.719 1.00 96.31 86 PHE A CA 1
ATOM 678 C C . PHE A 1 86 ? 1.165 5.701 2.682 1.00 96.31 86 PHE A C 1
ATOM 680 O O . PHE A 1 86 ? 0.930 6.079 3.829 1.00 96.31 86 PHE A O 1
ATOM 687 N N . TYR A 1 87 ? 0.865 4.462 2.284 1.00 98.31 87 TYR A N 1
ATOM 688 C CA . TYR A 1 87 ? 0.192 3.510 3.176 1.00 98.31 87 TYR A CA 1
ATOM 689 C C . TYR A 1 87 ? 1.032 3.169 4.411 1.00 98.31 87 TYR A C 1
ATOM 691 O O . TYR A 1 87 ? 0.511 3.148 5.523 1.00 98.31 87 TYR A O 1
ATOM 699 N N . LEU A 1 88 ? 2.338 2.950 4.232 1.00 98.31 88 LEU A N 1
ATOM 700 C CA . LEU A 1 88 ? 3.258 2.616 5.324 1.00 98.31 88 LEU A CA 1
ATOM 701 C C . LEU A 1 88 ? 3.438 3.746 6.343 1.00 98.31 88 LEU A C 1
ATOM 703 O O . LEU A 1 88 ? 3.657 3.474 7.519 1.00 98.31 88 LEU A O 1
ATOM 707 N N . LYS A 1 89 ? 3.413 5.006 5.899 1.00 97.38 89 LYS A N 1
ATOM 708 C CA . LYS A 1 89 ? 3.699 6.167 6.759 1.00 97.38 89 LYS A CA 1
ATOM 709 C C . LYS A 1 89 ? 2.461 6.836 7.327 1.00 97.38 89 LYS A C 1
ATOM 711 O O . LYS A 1 89 ? 2.582 7.556 8.313 1.00 97.38 89 LYS A O 1
ATOM 716 N N . THR A 1 90 ? 1.318 6.652 6.681 1.00 96.44 90 THR A N 1
ATOM 717 C CA . THR A 1 90 ? 0.099 7.392 6.999 1.00 96.44 90 THR A CA 1
ATOM 718 C C . THR A 1 90 ? -1.029 6.427 7.315 1.00 96.44 90 THR A C 1
ATOM 720 O O . THR A 1 90 ? -1.409 6.313 8.471 1.00 96.44 90 THR A O 1
ATOM 723 N N . VAL A 1 91 ? -1.509 5.672 6.327 1.00 97.81 91 VAL A N 1
ATOM 724 C CA . VAL A 1 91 ? -2.762 4.912 6.461 1.00 97.81 91 VAL A CA 1
ATOM 725 C C . VAL A 1 91 ? -2.677 3.811 7.523 1.00 97.81 91 VAL A C 1
ATOM 727 O O . VAL A 1 91 ? -3.483 3.788 8.449 1.00 97.81 91 VAL A O 1
ATOM 730 N N . LEU A 1 92 ? -1.702 2.901 7.419 1.00 98.19 92 LEU A N 1
ATOM 731 C CA . LEU A 1 92 ? -1.608 1.741 8.317 1.00 98.19 92 LEU A CA 1
ATOM 732 C C . LEU A 1 92 ? -1.277 2.147 9.767 1.00 98.19 92 LEU A C 1
ATOM 734 O O . LEU A 1 92 ? -1.925 1.627 10.676 1.00 98.19 92 LEU A O 1
ATOM 738 N N . PRO A 1 93 ? -0.347 3.094 10.025 1.00 97.88 93 PRO A N 1
ATOM 739 C CA . PRO A 1 93 ? -0.126 3.594 11.380 1.00 97.88 93 PRO A CA 1
ATOM 740 C C . PRO A 1 93 ? -1.364 4.254 11.994 1.00 97.88 93 PRO A C 1
ATOM 742 O O . PRO A 1 93 ? -1.654 3.997 13.161 1.00 97.88 93 PRO A O 1
ATOM 745 N N . THR A 1 94 ? -2.111 5.057 11.225 1.00 97.00 94 THR A N 1
ATOM 746 C CA . THR A 1 94 ? -3.369 5.659 11.696 1.00 97.00 94 THR A CA 1
ATOM 747 C C . THR A 1 94 ? -4.405 4.582 12.012 1.00 97.00 94 THR A C 1
ATOM 749 O O . THR A 1 94 ? -4.998 4.618 13.083 1.00 97.00 94 THR A O 1
ATOM 752 N N . ALA A 1 95 ? -4.538 3.559 11.161 1.00 96.25 95 ALA A N 1
ATOM 753 C CA . ALA A 1 95 ? -5.449 2.440 11.402 1.00 96.25 95 ALA A CA 1
ATOM 754 C C . ALA A 1 95 ? -5.171 1.715 12.727 1.00 96.25 95 ALA A C 1
ATOM 756 O O . ALA A 1 95 ? -6.111 1.298 13.390 1.00 96.25 95 ALA A O 1
ATOM 757 N N . ILE A 1 96 ? -3.897 1.563 13.112 1.00 96.75 96 ILE A N 1
ATOM 758 C CA . ILE A 1 96 ? -3.497 0.949 14.389 1.00 96.75 96 ILE A CA 1
ATOM 759 C C . ILE A 1 96 ? -3.732 1.903 15.567 1.00 96.75 96 ILE A C 1
ATOM 761 O O . ILE A 1 96 ? -4.111 1.452 16.647 1.00 96.75 96 ILE A O 1
ATOM 765 N N . ALA A 1 97 ? -3.475 3.200 15.383 1.00 95.69 97 ALA A N 1
ATOM 766 C CA . ALA A 1 97 ? -3.639 4.206 16.429 1.00 95.69 97 ALA A CA 1
ATOM 767 C C . ALA A 1 97 ? -5.112 4.433 16.808 1.00 95.69 97 ALA A C 1
ATOM 769 O O . ALA A 1 97 ? -5.401 4.618 17.988 1.00 95.69 97 ALA A O 1
ATOM 770 N N . ASP A 1 98 ? -6.019 4.349 15.833 1.00 92.56 98 ASP A N 1
ATOM 771 C CA . ASP A 1 98 ? -7.459 4.579 16.009 1.00 92.56 98 ASP A CA 1
ATOM 772 C C . ASP A 1 98 ? -8.228 3.313 16.444 1.00 92.56 98 ASP A C 1
ATOM 774 O O . ASP A 1 98 ? -9.460 3.306 16.494 1.00 92.56 98 ASP A O 1
ATOM 778 N N . MET A 1 99 ? -7.527 2.219 16.771 1.00 93.62 99 MET A N 1
ATOM 779 C CA . MET A 1 99 ? -8.169 0.983 17.226 1.00 93.62 99 MET A CA 1
ATOM 780 C C . MET A 1 99 ? -8.863 1.150 18.578 1.00 93.62 99 MET A C 1
ATOM 782 O O . MET A 1 99 ? -8.325 1.720 19.527 1.00 93.62 99 MET A O 1
ATOM 786 N N . THR A 1 100 ? -10.040 0.546 18.681 1.00 92.50 100 THR A N 1
ATOM 787 C CA . THR A 1 100 ? -10.822 0.399 19.906 1.00 92.50 100 THR A CA 1
ATOM 788 C C . THR A 1 100 ? -10.781 -1.056 20.380 1.00 92.50 100 THR A C 1
ATOM 790 O O . THR A 1 100 ? -10.271 -1.954 19.705 1.00 92.50 100 THR A O 1
ATOM 793 N N . GLU A 1 101 ? -11.354 -1.333 21.552 1.00 92.56 101 GLU A N 1
ATOM 794 C CA . GLU A 1 101 ? -11.467 -2.709 22.051 1.00 92.56 101 GLU A CA 1
ATOM 795 C C . GLU A 1 101 ? -12.285 -3.626 21.127 1.00 92.56 101 GLU A C 1
ATOM 797 O O . GLU A 1 101 ? -12.064 -4.839 21.130 1.00 92.56 101 GLU A O 1
ATOM 802 N N . GLU A 1 102 ? -13.188 -3.058 20.322 1.00 89.38 102 GLU A N 1
ATOM 803 C CA . GLU A 1 102 ? -14.064 -3.794 19.406 1.00 89.38 102 GLU A CA 1
ATOM 804 C C . GLU A 1 102 ? -13.321 -4.317 18.171 1.00 89.38 102 GLU A C 1
ATOM 806 O O . GLU A 1 102 ? -13.666 -5.378 17.657 1.00 89.38 102 GLU A O 1
ATOM 811 N N . ASN A 1 103 ? -12.276 -3.613 17.724 1.00 91.75 103 ASN A N 1
ATOM 812 C CA . ASN A 1 103 ? -11.554 -3.917 16.484 1.00 91.75 103 ASN A CA 1
ATOM 813 C C . ASN A 1 103 ? -10.064 -4.262 16.700 1.00 91.75 103 ASN A C 1
ATOM 815 O O . ASN A 1 103 ? -9.324 -4.504 15.745 1.00 91.75 103 ASN A O 1
ATOM 819 N N . LYS A 1 104 ? -9.604 -4.367 17.956 1.00 94.50 104 LYS A N 1
ATOM 820 C CA . LYS A 1 104 ? -8.207 -4.700 18.302 1.00 94.50 104 LYS A CA 1
ATOM 821 C C . LYS A 1 104 ? -7.705 -6.025 17.717 1.00 94.50 104 LYS A C 1
ATOM 823 O O . LYS A 1 104 ? -6.502 -6.208 17.529 1.00 94.50 104 LYS A O 1
ATOM 828 N N . ASN A 1 105 ? -8.606 -6.969 17.441 1.00 96.12 105 ASN A N 1
ATOM 829 C CA . ASN A 1 105 ? -8.288 -8.253 16.814 1.00 96.12 105 ASN A CA 1
ATOM 830 C C . ASN A 1 105 ? -7.840 -8.103 15.349 1.00 96.12 105 ASN A C 1
ATOM 832 O O . ASN A 1 105 ? -7.254 -9.038 14.809 1.00 96.12 105 ASN A O 1
ATOM 836 N N . TYR A 1 106 ? -8.051 -6.944 14.721 1.00 96.88 106 TYR A N 1
ATOM 837 C CA . T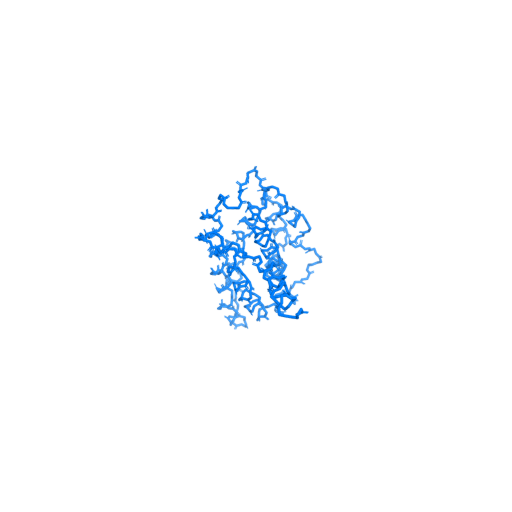YR A 1 106 ? -7.567 -6.646 13.372 1.00 96.88 106 TYR A CA 1
ATOM 838 C C . TYR A 1 106 ? -6.079 -6.288 13.331 1.00 96.88 106 TYR A C 1
ATOM 840 O O . TYR A 1 106 ? -5.442 -6.444 12.287 1.00 96.88 106 TYR A O 1
ATOM 848 N N . LYS A 1 107 ? -5.488 -5.883 14.464 1.00 97.31 107 LYS A N 1
ATOM 849 C CA . LYS A 1 107 ? -4.083 -5.460 14.554 1.00 97.31 107 LYS A CA 1
ATOM 850 C C . LYS A 1 107 ? -3.083 -6.418 13.894 1.00 97.31 107 LYS A C 1
ATOM 852 O O . LYS A 1 107 ? -2.311 -5.941 13.062 1.00 97.31 107 LYS A O 1
ATOM 857 N N . PRO A 1 108 ? -3.107 -7.742 14.145 1.00 98.38 108 PRO A N 1
ATOM 858 C CA . PRO A 1 108 ? -2.147 -8.656 13.526 1.00 98.38 108 PRO A CA 1
ATOM 859 C C . PRO A 1 108 ? -2.254 -8.706 11.994 1.00 98.38 108 PRO A C 1
ATOM 861 O O . PRO A 1 108 ? -1.258 -8.935 11.308 1.00 98.38 108 PRO A O 1
ATOM 864 N N . HIS A 1 109 ? -3.449 -8.478 11.440 1.00 98.38 109 HIS A N 1
ATOM 865 C CA . HIS A 1 109 ? -3.672 -8.454 9.995 1.00 98.38 109 HIS A CA 1
ATOM 866 C C . HIS A 1 109 ? -3.134 -7.164 9.371 1.00 98.38 109 HIS A C 1
ATOM 868 O O . HIS A 1 109 ? -2.454 -7.226 8.346 1.00 98.38 109 HIS A O 1
ATOM 874 N N . ILE A 1 110 ? -3.341 -6.016 10.025 1.00 98.19 110 ILE A N 1
ATOM 875 C CA . ILE A 1 110 ? -2.772 -4.733 9.587 1.00 98.19 110 ILE A CA 1
ATOM 876 C C . ILE A 1 110 ? -1.241 -4.755 9.679 1.00 98.19 110 ILE A C 1
ATOM 878 O O . ILE A 1 110 ? -0.562 -4.359 8.731 1.00 98.19 110 ILE A O 1
ATOM 882 N N . GLU A 1 111 ? -0.676 -5.292 10.762 1.00 98.31 111 GLU A N 1
ATOM 883 C CA . GLU A 1 111 ? 0.777 -5.448 10.922 1.00 98.31 111 GLU A CA 1
ATOM 884 C C . GLU A 1 111 ? 1.375 -6.403 9.874 1.00 98.31 111 GLU A C 1
ATOM 886 O O . GLU A 1 111 ? 2.453 -6.145 9.333 1.00 98.31 111 GLU A O 1
ATOM 891 N N . SER A 1 112 ? 0.663 -7.479 9.528 1.00 98.56 112 SER A N 1
ATOM 892 C CA . SER A 1 112 ? 1.059 -8.394 8.450 1.00 98.56 112 SER A CA 1
ATOM 893 C C . SER A 1 112 ? 1.053 -7.701 7.078 1.00 98.56 112 SER A C 1
ATOM 895 O O . SER A 1 112 ? 2.010 -7.843 6.309 1.00 98.56 112 SER A O 1
ATOM 897 N N . ILE A 1 113 ? 0.034 -6.883 6.785 1.00 98.69 113 ILE A N 1
ATOM 898 C CA . ILE A 1 113 ? -0.023 -6.054 5.567 1.00 98.69 113 ILE A CA 1
ATOM 899 C C . ILE A 1 113 ? 1.153 -5.071 5.530 1.00 98.69 113 ILE A C 1
ATOM 901 O O . ILE A 1 113 ? 1.859 -5.001 4.518 1.00 98.69 113 ILE A O 1
ATOM 905 N N . GLN A 1 114 ? 1.412 -4.370 6.638 1.00 98.50 114 GLN A N 1
ATOM 906 C CA . GLN A 1 114 ? 2.528 -3.433 6.770 1.00 98.50 114 GLN A CA 1
ATOM 907 C C . GLN A 1 114 ? 3.870 -4.116 6.487 1.00 98.50 114 GLN A C 1
ATOM 909 O O . GLN A 1 114 ? 4.650 -3.633 5.665 1.00 98.50 114 GLN A O 1
ATOM 914 N N . LEU A 1 115 ? 4.113 -5.284 7.090 1.00 98.44 115 LEU A N 1
ATOM 915 C CA . LEU A 1 115 ? 5.336 -6.057 6.878 1.00 98.44 115 LEU A CA 1
ATOM 916 C C . LEU A 1 115 ? 5.542 -6.413 5.399 1.00 98.44 115 LEU A C 1
ATOM 918 O O . LEU A 1 115 ? 6.654 -6.297 4.876 1.00 98.44 115 LEU A O 1
ATOM 922 N N . ILE A 1 116 ? 4.487 -6.842 4.704 1.00 98.38 116 ILE A N 1
ATOM 923 C CA . ILE A 1 116 ? 4.581 -7.186 3.280 1.00 98.38 116 ILE A CA 1
ATOM 924 C C . ILE A 1 116 ? 4.824 -5.932 2.435 1.00 98.38 116 ILE A C 1
ATOM 926 O O . ILE A 1 116 ? 5.641 -5.974 1.514 1.00 98.38 116 ILE A O 1
ATOM 930 N N . PHE A 1 117 ? 4.173 -4.810 2.743 1.00 98.38 117 PHE A N 1
ATOM 931 C CA . PHE A 1 117 ? 4.404 -3.538 2.053 1.00 98.38 117 PHE A CA 1
ATOM 932 C C . PHE A 1 117 ? 5.847 -3.053 2.218 1.00 98.38 117 PHE A C 1
ATOM 934 O O . PHE A 1 117 ? 6.475 -2.655 1.230 1.00 98.38 117 PHE A O 1
ATOM 941 N N . ASP A 1 118 ? 6.418 -3.174 3.416 1.00 97.88 118 ASP A N 1
ATOM 942 C CA . ASP A 1 118 ? 7.827 -2.870 3.667 1.00 97.88 118 ASP A CA 1
ATOM 943 C C . ASP A 1 118 ? 8.755 -3.762 2.835 1.00 97.88 118 ASP A C 1
ATOM 945 O O . ASP A 1 118 ? 9.705 -3.274 2.213 1.00 97.88 118 ASP A O 1
ATOM 949 N N . GLN A 1 119 ? 8.474 -5.065 2.755 1.00 96.38 119 GLN A N 1
ATOM 950 C CA . GLN A 1 119 ? 9.236 -5.988 1.908 1.00 96.38 119 GLN A CA 1
ATOM 951 C C . GLN A 1 119 ? 9.148 -5.605 0.425 1.00 96.38 119 GLN A C 1
ATOM 953 O O . GLN A 1 119 ? 10.180 -5.521 -0.243 1.00 96.38 119 GLN A O 1
ATOM 958 N N . LEU A 1 120 ? 7.943 -5.328 -0.087 1.00 95.69 120 LEU A N 1
ATOM 959 C CA . LEU A 1 120 ? 7.726 -4.913 -1.477 1.00 95.69 120 LEU A CA 1
ATOM 960 C C . LEU A 1 120 ? 8.503 -3.632 -1.802 1.00 95.69 120 LEU A C 1
ATOM 962 O O . LEU A 1 120 ? 9.235 -3.587 -2.793 1.00 95.69 120 LEU A O 1
ATOM 966 N N . LYS A 1 121 ? 8.402 -2.609 -0.949 1.00 95.06 121 LYS A N 1
ATOM 967 C CA . LYS A 1 121 ? 9.126 -1.341 -1.103 1.00 95.06 121 LYS A CA 1
ATOM 968 C C . LYS A 1 121 ? 10.639 -1.550 -1.098 1.00 95.06 121 LYS A C 1
ATOM 970 O O . LYS A 1 121 ? 11.337 -1.011 -1.960 1.00 95.06 121 LYS A O 1
ATOM 975 N N . ASN A 1 122 ? 11.154 -2.335 -0.154 1.00 95.00 122 ASN A N 1
ATOM 976 C CA . ASN A 1 122 ? 12.584 -2.614 -0.043 1.00 95.00 122 ASN A CA 1
ATOM 977 C C . ASN A 1 122 ? 13.119 -3.365 -1.264 1.00 95.00 122 ASN A C 1
ATOM 979 O O . ASN A 1 122 ? 14.179 -3.012 -1.789 1.00 95.00 122 ASN A O 1
ATOM 983 N N . ASP A 1 123 ? 12.383 -4.358 -1.754 1.00 94.25 123 ASP A N 1
ATOM 984 C CA . ASP A 1 123 ? 12.760 -5.098 -2.954 1.00 94.25 123 ASP A CA 1
ATOM 985 C C . ASP A 1 123 ? 12.712 -4.209 -4.204 1.00 94.25 123 ASP A C 1
ATOM 987 O O . ASP A 1 123 ? 13.649 -4.229 -5.001 1.00 94.25 123 ASP A O 1
ATOM 991 N N . MET A 1 124 ? 11.702 -3.343 -4.347 1.00 90.81 124 MET A N 1
ATOM 992 C CA . MET A 1 124 ? 11.650 -2.356 -5.435 1.00 90.81 124 MET A CA 1
ATOM 993 C C . MET A 1 124 ? 12.847 -1.396 -5.417 1.00 90.81 124 MET A C 1
ATOM 995 O O . MET A 1 124 ? 13.404 -1.093 -6.474 1.00 90.81 124 MET A O 1
ATOM 999 N N . ILE A 1 125 ? 13.273 -0.935 -4.235 1.00 91.19 125 ILE A N 1
ATOM 1000 C CA . ILE A 1 125 ? 14.453 -0.069 -4.080 1.00 91.19 125 ILE A CA 1
ATOM 1001 C C . ILE A 1 125 ? 15.727 -0.812 -4.496 1.00 91.19 125 ILE A C 1
ATOM 1003 O O . ILE A 1 125 ? 16.515 -0.281 -5.286 1.00 91.19 125 ILE A O 1
ATOM 1007 N N . LYS A 1 126 ? 15.918 -2.044 -4.008 1.00 93.38 126 LYS A N 1
ATOM 1008 C CA . LYS A 1 126 ? 17.063 -2.896 -4.377 1.00 93.38 126 LYS A CA 1
ATOM 1009 C C . LYS A 1 126 ? 17.091 -3.173 -5.881 1.00 93.38 126 LYS A C 1
ATOM 1011 O O . LYS A 1 126 ? 18.153 -3.173 -6.495 1.00 93.38 126 LYS A O 1
ATOM 1016 N N . CYS A 1 127 ? 15.918 -3.327 -6.483 1.00 91.94 127 CYS A N 1
ATOM 1017 C CA . CYS A 1 127 ? 15.740 -3.687 -7.882 1.00 91.94 127 CYS A CA 1
ATOM 1018 C C . CYS A 1 127 ? 15.448 -2.503 -8.807 1.00 91.94 127 CYS A C 1
ATOM 1020 O O . CYS A 1 127 ? 14.975 -2.706 -9.923 1.00 91.94 127 CYS A O 1
ATOM 1022 N N . LYS A 1 128 ? 15.766 -1.266 -8.404 1.00 89.38 128 LYS A N 1
ATOM 1023 C CA . LYS A 1 128 ? 15.452 -0.037 -9.162 1.00 89.38 128 LYS A CA 1
ATOM 1024 C C . LYS A 1 128 ? 15.817 -0.086 -10.656 1.00 89.38 128 LYS A C 1
ATOM 1026 O O . LYS A 1 128 ? 15.088 0.452 -11.486 1.00 89.38 128 LYS A O 1
ATOM 1031 N N . ASN A 1 129 ? 16.920 -0.756 -11.001 1.00 88.31 129 ASN A N 1
ATOM 1032 C CA . ASN A 1 129 ? 17.375 -0.908 -12.384 1.00 88.31 129 ASN A CA 1
ATOM 1033 C C . ASN A 1 129 ? 16.475 -1.879 -13.163 1.00 88.31 129 ASN A C 1
ATOM 1035 O O . ASN A 1 129 ? 16.096 -1.582 -14.291 1.00 88.31 129 ASN A O 1
ATOM 1039 N N . TYR A 1 130 ? 16.062 -2.984 -12.531 1.00 88.00 130 TYR A N 1
ATOM 1040 C CA . TYR A 1 130 ? 15.099 -3.942 -13.085 1.00 88.00 130 TYR A CA 1
ATOM 1041 C C . TYR A 1 130 ? 13.755 -3.264 -13.391 1.00 88.00 130 TYR A C 1
ATOM 1043 O O . TYR A 1 130 ? 13.125 -3.518 -14.413 1.00 88.00 130 TYR A O 1
ATOM 1051 N N . PHE A 1 131 ? 13.334 -2.338 -12.527 1.00 87.06 131 PHE A N 1
ATOM 1052 C CA . PHE A 1 131 ? 12.083 -1.596 -12.689 1.00 87.06 131 PHE A CA 1
ATOM 1053 C C . PHE A 1 131 ? 12.176 -0.386 -13.627 1.00 87.06 131 PHE A C 1
ATOM 1055 O O . PHE A 1 131 ? 11.135 0.203 -13.928 1.00 87.06 131 PHE A O 1
ATOM 1062 N N . GLN A 1 132 ? 13.375 -0.040 -14.114 1.00 84.50 132 GLN A N 1
ATOM 1063 C CA . GLN A 1 132 ? 13.636 1.122 -14.974 1.00 84.50 132 GLN A CA 1
ATOM 1064 C C . GLN A 1 132 ? 13.060 2.427 -14.398 1.00 84.50 132 GLN A C 1
ATOM 1066 O O . GLN A 1 132 ? 12.394 3.195 -15.091 1.00 84.50 132 GLN A O 1
ATOM 1071 N N . CYS A 1 133 ? 13.264 2.670 -13.103 1.00 77.56 133 CYS A N 1
ATOM 1072 C CA . CYS A 1 133 ? 12.643 3.798 -12.410 1.00 77.56 133 CYS A CA 1
ATOM 1073 C C . CYS A 1 133 ? 13.131 5.155 -12.962 1.00 77.56 133 CYS A C 1
ATOM 1075 O O . CYS A 1 133 ? 14.276 5.543 -12.726 1.00 77.56 133 CYS A O 1
ATOM 1077 N N . LYS A 1 134 ? 12.258 5.889 -13.671 1.00 72.50 134 LYS A N 1
ATOM 1078 C CA . LYS A 1 134 ? 12.485 7.269 -14.155 1.00 72.50 134 LYS A CA 1
ATOM 1079 C C . LYS A 1 134 ? 11.879 8.313 -13.189 1.00 72.50 134 LYS A C 1
ATOM 1081 O O . LYS A 1 134 ? 11.022 7.967 -12.378 1.00 72.50 134 LYS A O 1
ATOM 1086 N N . LYS A 1 135 ? 12.306 9.585 -13.269 1.00 61.31 135 LYS A N 1
ATOM 1087 C CA . LYS A 1 135 ? 11.745 10.737 -12.512 1.00 61.31 135 LYS A CA 1
ATOM 1088 C C . LYS A 1 135 ? 10.844 11.619 -13.412 1.00 61.31 135 LYS A C 1
ATOM 1090 O O . LYS A 1 135 ? 11.241 11.761 -14.568 1.00 61.31 135 LYS A O 1
ATOM 1095 N N . PRO A 1 136 ? 9.788 12.316 -12.917 1.00 65.88 136 PRO A N 1
ATOM 1096 C CA . PRO A 1 136 ? 9.077 12.191 -11.634 1.00 65.88 136 PRO A CA 1
A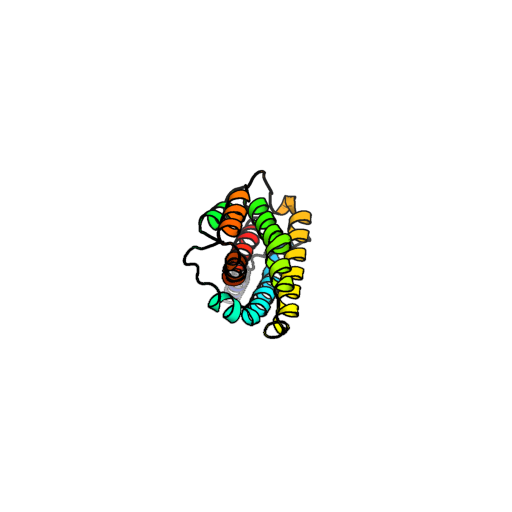TOM 1097 C C . PRO A 1 136 ? 7.589 11.772 -11.773 1.00 65.88 136 PRO A C 1
ATOM 1099 O O . PRO A 1 136 ? 6.948 12.012 -12.789 1.00 65.88 136 PRO A O 1
ATOM 1102 N N . PHE A 1 137 ? 7.039 11.182 -10.704 1.00 65.81 137 PHE A N 1
ATOM 1103 C CA . PHE A 1 137 ? 5.593 11.080 -10.444 1.00 65.81 137 PHE A CA 1
ATOM 1104 C C . PHE A 1 137 ? 5.274 11.899 -9.189 1.00 65.81 137 PHE A C 1
ATOM 1106 O O . PHE A 1 137 ? 5.957 11.727 -8.172 1.00 65.81 137 PHE A O 1
ATOM 1113 N N . GLU A 1 138 ? 4.259 12.756 -9.255 1.00 74.06 138 GLU A N 1
ATOM 1114 C CA . GLU A 1 138 ? 3.833 13.603 -8.141 1.00 74.06 138 GLU A CA 1
ATOM 1115 C C . GLU A 1 138 ? 2.754 12.901 -7.306 1.00 74.06 138 GLU A C 1
ATOM 1117 O O . GLU A 1 138 ? 1.646 12.660 -7.766 1.00 74.06 138 GLU A O 1
ATOM 1122 N N . ILE A 1 139 ? 3.083 12.573 -6.052 1.00 80.19 139 ILE A N 1
ATOM 1123 C CA . ILE A 1 139 ? 2.148 11.964 -5.081 1.00 80.19 139 ILE A CA 1
ATOM 1124 C C . ILE A 1 139 ? 1.173 12.991 -4.474 1.00 80.19 139 ILE A C 1
ATOM 1126 O O . ILE A 1 139 ? 0.302 12.646 -3.682 1.00 80.19 139 ILE A O 1
ATOM 1130 N N . THR A 1 140 ? 1.340 14.270 -4.811 1.00 81.31 140 THR A N 1
ATOM 1131 C CA . THR A 1 140 ? 0.619 15.406 -4.223 1.00 81.31 140 THR A CA 1
ATOM 1132 C C . THR A 1 140 ? -0.888 15.271 -4.372 1.00 81.31 140 THR A C 1
ATOM 1134 O O . THR A 1 140 ? -1.603 15.548 -3.413 1.00 81.31 140 THR A O 1
ATOM 1137 N N . GLN A 1 141 ? -1.365 14.782 -5.520 1.00 83.31 141 GLN A N 1
ATOM 1138 C CA . GLN A 1 141 ? -2.791 14.575 -5.752 1.00 83.31 141 GLN A CA 1
ATOM 1139 C C . GLN A 1 141 ? -3.379 13.547 -4.778 1.00 83.31 141 GLN A C 1
ATOM 1141 O O . GLN A 1 141 ? -4.355 13.861 -4.108 1.00 83.31 141 GLN A O 1
ATOM 1146 N N . LEU A 1 142 ? -2.741 12.381 -4.612 1.00 87.19 142 LEU A N 1
ATOM 1147 C CA . LEU A 1 142 ? -3.205 11.353 -3.670 1.00 87.19 142 LEU A CA 1
ATOM 1148 C C . LEU A 1 142 ? -3.254 11.884 -2.233 1.00 87.19 142 LEU A C 1
ATOM 1150 O O . LEU A 1 142 ? -4.258 11.729 -1.543 1.00 87.19 142 LEU A O 1
ATOM 1154 N N . ASN A 1 143 ? -2.181 12.552 -1.799 1.00 87.62 143 ASN A N 1
ATOM 1155 C CA . ASN A 1 143 ? -2.110 13.128 -0.457 1.00 87.62 143 ASN A CA 1
ATOM 1156 C C . ASN A 1 143 ? -3.189 14.197 -0.242 1.00 87.62 143 ASN A C 1
ATOM 1158 O O . ASN A 1 143 ? -3.791 14.255 0.830 1.00 87.62 143 ASN A O 1
ATOM 1162 N N . SER A 1 144 ? -3.432 15.039 -1.251 1.00 89.44 144 SER A N 1
ATOM 1163 C CA . SER A 1 144 ? -4.453 16.084 -1.197 1.00 89.44 144 SER A CA 1
ATOM 1164 C C . SER A 1 144 ? -5.845 15.476 -1.092 1.00 89.44 144 SER A C 1
ATOM 1166 O O . SER A 1 144 ? -6.612 15.896 -0.232 1.00 89.44 144 SER A O 1
ATOM 1168 N N . THR A 1 145 ? -6.155 14.470 -1.913 1.00 89.94 145 THR A N 1
ATOM 1169 C CA . THR A 1 145 ? -7.440 13.763 -1.873 1.00 89.94 145 THR A CA 1
ATOM 1170 C C . THR A 1 145 ? -7.661 13.111 -0.514 1.00 89.94 145 THR A C 1
ATOM 1172 O O . THR A 1 145 ? -8.697 13.342 0.097 1.00 89.94 145 THR A O 1
ATOM 1175 N N . TYR A 1 146 ? -6.668 12.391 0.019 1.00 93.38 146 TYR A N 1
ATOM 1176 C CA . TYR A 1 146 ? -6.771 11.798 1.355 1.00 93.38 146 TYR A CA 1
ATOM 1177 C C . TYR A 1 146 ? -6.997 12.852 2.446 1.00 93.38 146 TYR A C 1
ATOM 1179 O O . TYR A 1 146 ? -7.859 12.689 3.300 1.00 93.38 146 TYR A O 1
ATOM 1187 N N . THR A 1 147 ? -6.253 13.961 2.403 1.00 90.94 147 THR A N 1
ATOM 1188 C CA . THR A 1 147 ? -6.399 15.047 3.388 1.00 90.94 147 THR A CA 1
ATOM 1189 C C . THR A 1 147 ? -7.796 15.667 3.342 1.00 90.94 147 THR A C 1
ATOM 1191 O O . THR A 1 147 ? -8.366 15.970 4.384 1.00 90.94 147 THR A O 1
ATOM 1194 N N . GLN A 1 148 ? -8.363 15.829 2.145 1.00 94.06 148 GLN A N 1
ATOM 1195 C CA . GLN A 1 148 ? -9.713 16.366 1.948 1.00 94.06 148 GLN A CA 1
ATOM 1196 C C . GLN A 1 148 ? -10.822 15.423 2.434 1.00 94.06 148 GLN A C 1
ATOM 1198 O O . GLN A 1 148 ? -11.937 15.879 2.659 1.00 94.06 148 GLN A O 1
ATOM 1203 N N . MET A 1 149 ? -10.530 14.131 2.605 1.00 93.31 149 MET A N 1
ATOM 1204 C CA . MET A 1 149 ? -11.473 13.148 3.147 1.00 93.31 149 MET A CA 1
ATOM 1205 C C . MET A 1 149 ? -11.541 13.167 4.684 1.00 93.31 149 MET A C 1
ATOM 1207 O O . MET A 1 149 ? -12.376 12.473 5.262 1.00 93.31 149 MET A O 1
ATOM 1211 N N . GLU A 1 150 ? -10.687 13.946 5.357 1.00 91.69 150 GLU A N 1
ATOM 1212 C CA . GLU A 1 150 ? -10.648 14.076 6.820 1.00 91.69 150 GLU A CA 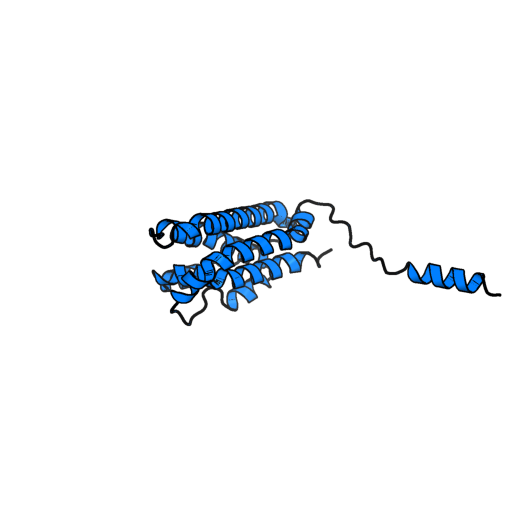1
ATOM 1213 C C . GLU A 1 150 ? -10.610 12.699 7.525 1.00 91.69 150 GLU A C 1
ATOM 1215 O O . GLU A 1 150 ? -9.879 11.803 7.100 1.00 91.69 150 GLU A O 1
ATOM 1220 N N . GLY A 1 151 ? -11.390 12.497 8.596 1.00 87.25 151 GLY A N 1
ATOM 1221 C CA . GLY A 1 151 ? -11.442 11.222 9.327 1.00 87.25 151 GLY A CA 1
ATOM 1222 C C . GLY A 1 151 ? -11.958 10.039 8.496 1.00 87.25 151 GLY A C 1
ATOM 1223 O O . GLY A 1 151 ? -11.671 8.889 8.816 1.00 87.25 151 GLY A O 1
ATOM 1224 N N . LYS A 1 152 ? -12.665 10.306 7.393 1.00 92.31 152 LYS A N 1
ATOM 1225 C CA . LYS A 1 152 ? -13.208 9.275 6.495 1.00 92.31 152 LYS A CA 1
ATOM 1226 C C . LYS A 1 152 ? -12.157 8.716 5.542 1.00 92.31 152 LYS A C 1
ATOM 1228 O O . LYS A 1 152 ? -12.297 7.600 5.046 1.00 92.31 152 LYS A O 1
A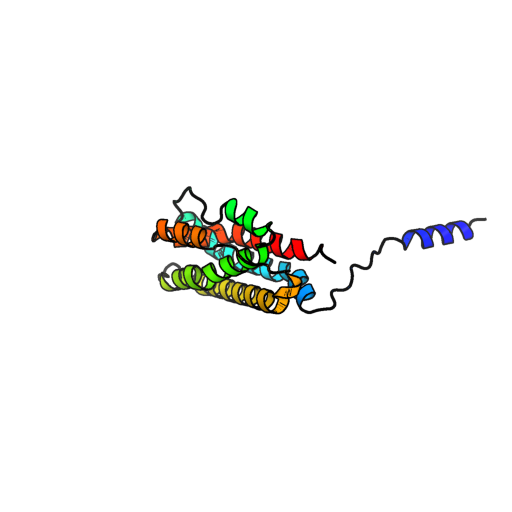TOM 1233 N N . GLY A 1 153 ? -11.071 9.463 5.324 1.00 92.81 153 GLY A N 1
ATOM 1234 C CA . GLY A 1 153 ? -9.970 9.038 4.463 1.00 92.81 153 GLY A CA 1
ATOM 1235 C C . GLY A 1 153 ? -9.351 7.716 4.914 1.00 92.81 153 GLY A C 1
ATOM 1236 O O . GLY A 1 153 ? -8.955 6.915 4.069 1.00 92.81 153 GLY A O 1
ATOM 1237 N N . LEU A 1 154 ? -9.321 7.455 6.226 1.00 95.31 154 LEU A N 1
ATOM 1238 C CA . LEU A 1 154 ? -8.835 6.195 6.788 1.00 95.31 154 LEU A CA 1
ATOM 1239 C C . LEU A 1 154 ? -9.645 4.997 6.276 1.00 95.31 154 LEU A C 1
ATOM 1241 O O . LEU A 1 154 ? -9.062 4.051 5.741 1.00 95.31 154 LEU A O 1
ATOM 1245 N N . TYR A 1 155 ? -10.970 5.050 6.429 1.00 95.75 155 TYR A N 1
ATOM 1246 C CA . TYR A 1 155 ? -11.873 3.977 6.011 1.00 95.75 155 TYR A CA 1
ATOM 1247 C C . TYR A 1 155 ? -11.807 3.760 4.507 1.00 95.75 155 TYR A C 1
ATOM 1249 O O . TYR A 1 155 ? -11.635 2.624 4.070 1.00 95.75 155 TYR A O 1
ATOM 1257 N N . LYS A 1 156 ? -11.761 4.848 3.729 1.00 97.00 156 LYS A N 1
ATOM 1258 C CA . LYS A 1 156 ? -11.571 4.778 2.278 1.00 97.00 156 LYS A CA 1
ATOM 1259 C C . LYS A 1 156 ? -10.281 4.076 1.882 1.00 97.00 156 LYS A C 1
ATOM 1261 O O . LYS A 1 156 ? -10.281 3.159 1.066 1.00 97.00 156 LYS A O 1
ATOM 1266 N N . ALA A 1 157 ? -9.164 4.507 2.460 1.00 95.44 157 ALA A N 1
ATOM 1267 C CA . ALA A 1 157 ? -7.858 3.986 2.096 1.00 95.44 157 ALA A CA 1
ATOM 1268 C C . ALA A 1 157 ? -7.718 2.502 2.452 1.00 95.44 157 ALA A C 1
ATOM 1270 O O . ALA A 1 157 ? -7.191 1.729 1.656 1.00 95.44 157 ALA A O 1
ATOM 1271 N N . ILE A 1 158 ? -8.190 2.085 3.629 1.00 95.75 158 ILE A N 1
ATOM 1272 C CA . ILE A 1 158 ? -8.165 0.666 3.992 1.00 95.75 158 ILE A CA 1
ATOM 1273 C C . ILE A 1 158 ? -9.169 -0.130 3.150 1.00 95.75 158 ILE A C 1
ATOM 1275 O O . ILE A 1 158 ? -8.804 -1.194 2.657 1.00 95.75 158 ILE A O 1
ATOM 1279 N N . GLY A 1 159 ? -10.384 0.383 2.941 1.00 95.06 159 GLY A N 1
ATOM 1280 C CA . GLY A 1 159 ? -11.427 -0.255 2.133 1.00 95.06 159 GLY A CA 1
ATOM 1281 C C . GLY A 1 159 ? -10.999 -0.526 0.687 1.00 95.06 159 GLY A C 1
ATOM 1282 O O . GLY A 1 159 ? -11.349 -1.555 0.129 1.00 95.06 159 GLY A O 1
ATOM 1283 N N . GLU A 1 160 ? -10.147 0.318 0.103 1.00 97.19 160 GLU A N 1
ATOM 1284 C CA . GLU A 1 160 ? -9.632 0.140 -1.265 1.00 97.19 160 GLU A CA 1
ATOM 1285 C C . GLU A 1 160 ? -8.315 -0.664 -1.356 1.00 97.19 160 GLU A C 1
ATOM 1287 O O . GLU A 1 160 ? -7.624 -0.655 -2.385 1.00 97.19 160 GLU A O 1
ATOM 1292 N N . LEU A 1 161 ? -7.911 -1.376 -0.297 1.00 96.19 161 LEU A N 1
ATOM 1293 C CA . LEU A 1 161 ? -6.671 -2.162 -0.317 1.00 96.19 161 LEU A CA 1
ATOM 1294 C C . LEU A 1 161 ? -6.667 -3.250 -1.398 1.00 96.19 161 LEU A C 1
ATOM 1296 O O . LEU A 1 161 ? -5.612 -3.536 -1.970 1.00 96.19 161 LEU A O 1
ATOM 1300 N N . ASP A 1 162 ? -7.814 -3.845 -1.721 1.00 95.19 162 ASP A N 1
ATOM 1301 C CA . ASP A 1 162 ? -7.917 -4.835 -2.794 1.00 95.19 162 ASP A CA 1
ATOM 1302 C C . ASP A 1 162 ? -7.554 -4.245 -4.169 1.00 95.19 162 ASP A C 1
ATOM 1304 O O . ASP A 1 162 ? -6.815 -4.869 -4.945 1.00 95.19 162 ASP A O 1
ATOM 1308 N N . LEU A 1 163 ? -7.986 -3.015 -4.443 1.00 96.06 163 LEU A N 1
ATOM 1309 C CA . LEU A 1 163 ? -7.661 -2.255 -5.639 1.00 96.06 163 LEU A CA 1
ATOM 1310 C C . LEU A 1 163 ? -6.167 -1.934 -5.679 1.00 96.06 163 LEU A C 1
ATOM 1312 O O . LEU A 1 163 ? -5.519 -2.138 -6.714 1.00 96.06 163 LEU A O 1
ATOM 1316 N N . LEU A 1 164 ? -5.577 -1.549 -4.544 1.00 96.31 164 LEU A N 1
ATOM 1317 C CA . LEU A 1 164 ? -4.126 -1.398 -4.443 1.00 96.31 164 LEU A CA 1
ATOM 1318 C C . LEU A 1 164 ? -3.393 -2.714 -4.736 1.00 96.31 164 LEU A C 1
ATOM 1320 O O . LEU A 1 164 ? -2.393 -2.715 -5.459 1.00 96.31 164 LEU A O 1
ATOM 1324 N N . PHE A 1 165 ? -3.872 -3.851 -4.229 1.00 97.56 165 PHE A N 1
ATOM 1325 C CA . PHE A 1 165 ? -3.256 -5.150 -4.514 1.00 97.56 165 PHE A CA 1
ATOM 1326 C C . PHE A 1 165 ? -3.332 -5.492 -6.001 1.00 97.56 165 PHE A C 1
ATOM 1328 O O . PHE A 1 165 ? -2.354 -5.991 -6.563 1.00 97.56 165 PHE A O 1
ATOM 1335 N N . ASN A 1 166 ? -4.442 -5.166 -6.664 1.00 96.38 166 ASN A N 1
ATOM 1336 C CA . ASN A 1 166 ? -4.590 -5.329 -8.110 1.00 96.38 166 ASN A CA 1
ATOM 1337 C C . ASN A 1 166 ? -3.606 -4.435 -8.879 1.00 96.38 166 ASN A C 1
ATOM 1339 O O . ASN A 1 166 ? -2.992 -4.875 -9.854 1.00 96.38 166 ASN A O 1
ATOM 1343 N N . PHE A 1 167 ? -3.382 -3.206 -8.417 1.00 94.69 167 PHE A N 1
ATOM 1344 C CA . PHE A 1 167 ? -2.366 -2.313 -8.971 1.00 94.69 167 PHE A CA 1
ATOM 1345 C C . PHE A 1 167 ? -0.941 -2.842 -8.779 1.00 94.69 167 PHE A C 1
ATOM 1347 O O . PHE A 1 167 ? -0.145 -2.796 -9.724 1.00 94.69 167 PHE A O 1
ATOM 1354 N N . ILE A 1 168 ? -0.616 -3.387 -7.603 1.00 95.06 168 ILE A N 1
ATOM 1355 C CA . ILE A 1 168 ? 0.675 -4.040 -7.333 1.00 95.06 168 ILE A CA 1
ATOM 1356 C C . ILE A 1 168 ? 0.853 -5.241 -8.264 1.00 95.06 168 ILE A C 1
ATOM 1358 O O . ILE A 1 168 ? 1.895 -5.372 -8.908 1.00 95.06 168 ILE A O 1
ATOM 1362 N N . GLU A 1 169 ? -0.160 -6.098 -8.375 1.00 95.19 169 GLU A N 1
ATOM 1363 C CA . GLU A 1 169 ? -0.133 -7.280 -9.235 1.00 95.19 169 GLU A CA 1
ATOM 1364 C C . GLU A 1 169 ? 0.075 -6.916 -10.703 1.00 95.19 169 GLU A C 1
ATOM 1366 O O . GLU A 1 169 ? 0.988 -7.441 -11.345 1.00 95.19 169 GLU A O 1
ATOM 1371 N N . MET A 1 170 ? -0.713 -5.969 -11.215 1.00 93.62 170 MET A N 1
ATOM 1372 C CA . MET A 1 170 ? -0.582 -5.454 -12.574 1.00 93.62 170 MET A CA 1
ATOM 1373 C C . MET A 1 170 ? 0.830 -4.913 -12.817 1.00 93.62 170 MET A C 1
ATOM 1375 O O . MET A 1 170 ? 1.469 -5.256 -13.818 1.00 93.62 170 MET A O 1
ATOM 1379 N N . TYR A 1 171 ? 1.332 -4.071 -11.909 1.00 91.94 171 TYR A N 1
ATOM 1380 C CA . TYR A 1 171 ? 2.630 -3.430 -12.075 1.00 91.94 171 TYR A CA 1
ATOM 1381 C C . TYR A 1 171 ? 3.777 -4.445 -12.030 1.00 91.94 171 TYR A C 1
ATOM 1383 O O . TYR A 1 171 ? 4.610 -4.457 -12.938 1.00 91.94 171 TYR A O 1
ATOM 1391 N N . LEU A 1 172 ? 3.814 -5.339 -11.038 1.00 92.19 172 LEU A N 1
ATOM 1392 C CA . LEU A 1 172 ? 4.847 -6.375 -10.944 1.00 92.19 172 LEU A CA 1
ATOM 1393 C C . LEU A 1 172 ? 4.756 -7.357 -12.120 1.00 92.19 172 LEU A C 1
ATOM 1395 O O . LEU A 1 172 ? 5.773 -7.662 -12.742 1.00 92.19 172 LEU A O 1
ATOM 1399 N N . GLY A 1 173 ? 3.547 -7.780 -12.498 1.00 90.69 173 GLY A N 1
ATOM 1400 C CA . GLY A 1 173 ? 3.311 -8.647 -13.654 1.00 90.69 173 GLY A CA 1
ATOM 1401 C C . GLY A 1 173 ? 3.773 -8.029 -14.978 1.00 90.69 173 GLY A C 1
ATOM 1402 O O . GLY A 1 173 ? 4.280 -8.739 -15.848 1.00 90.69 173 GLY A O 1
ATOM 1403 N N . SER A 1 174 ? 3.695 -6.701 -15.127 1.00 89.06 174 SER A N 1
ATOM 1404 C CA . SER A 1 174 ? 4.230 -6.003 -16.308 1.00 89.06 174 SER A CA 1
ATOM 1405 C C . SER A 1 174 ? 5.744 -6.176 -16.479 1.00 89.06 174 SER A C 1
ATOM 1407 O O . SER A 1 174 ? 6.242 -6.117 -17.600 1.00 89.06 174 SER A O 1
ATOM 1409 N N . LYS A 1 175 ? 6.478 -6.442 -15.390 1.00 86.56 175 LYS A N 1
ATOM 1410 C CA . LYS A 1 175 ? 7.939 -6.607 -15.399 1.00 86.56 175 LYS A CA 1
ATOM 1411 C C . LYS A 1 175 ? 8.398 -8.049 -15.618 1.00 86.56 175 LYS A C 1
ATOM 1413 O O . LYS A 1 175 ? 9.600 -8.272 -15.737 1.00 86.56 175 LYS A O 1
ATOM 1418 N N . ARG A 1 176 ? 7.468 -9.009 -15.706 1.00 81.81 176 ARG A N 1
ATOM 1419 C CA . ARG A 1 176 ? 7.758 -10.386 -16.153 1.00 81.81 176 ARG A CA 1
ATOM 1420 C C . ARG A 1 176 ? 8.013 -10.454 -17.655 1.00 81.81 176 ARG A C 1
ATOM 1422 O O . ARG A 1 176 ? 8.898 -11.163 -18.099 1.00 81.81 176 ARG A O 1
ATOM 1429 N N . ARG A 1 177 ? 7.267 -9.661 -18.430 1.00 63.25 177 ARG A N 1
ATOM 1430 C CA . ARG A 1 177 ? 7.268 -9.662 -19.906 1.00 63.25 177 ARG A CA 1
ATOM 1431 C C . ARG A 1 177 ? 8.426 -8.885 -20.552 1.00 63.25 177 ARG A C 1
ATOM 1433 O O . ARG A 1 177 ? 8.399 -8.656 -21.752 1.00 63.25 177 ARG A O 1
ATOM 1440 N N . LEU A 1 178 ? 9.391 -8.422 -19.757 1.00 54.75 178 LEU A N 1
ATOM 1441 C CA . LEU A 1 178 ? 10.571 -7.682 -20.226 1.00 54.75 178 LEU A CA 1
ATOM 1442 C C . LEU A 1 178 ? 11.833 -8.565 -20.294 1.00 54.75 178 LEU A C 1
ATOM 1444 O O . LEU A 1 178 ? 12.934 -8.026 -20.395 1.00 54.75 178 LEU A O 1
ATOM 1448 N N . GLN A 1 179 ? 11.666 -9.889 -20.202 1.00 46.38 179 GLN A N 1
ATOM 1449 C CA . GLN A 1 179 ? 12.692 -10.891 -20.499 1.00 46.38 179 GLN A CA 1
ATOM 1450 C C . GLN A 1 179 ? 12.494 -11.444 -21.904 1.00 46.38 179 GLN A C 1
ATOM 1452 O O . GLN A 1 179 ? 11.321 -11.711 -22.250 1.00 46.38 179 GLN A O 1
#

Secondary structure (DSSP, 8-state):
--HHHHHHHHHHTSS---------SHHHHHHHTHHHHHHHHHHHHHHHHHHHHHS----S-SS-HHHHHHHHSTTHHHHHHHHHHHIIIIIHHHHHHT--TTTGGGHHHHHHHHHHHHHHHHHHHHTTTTTT--S---THHHHHHHHHTTTHHHHHHHHTHHHHHHHHHHHHHHTTTT-

Foldseek 3Di:
DPVVVVVVVVVVVPPPPPVLPPQDDPLSVLLVCLVVLLVLLCVLLVVCQVVLVVLQPDPDALCDPVLVVCCVDLQVLQSLLVLLVCCLPPQLVVVCVPDDPVCNVSNVSSVSNNVSSVVNNVSSVVCVVLLSHDDDDDCPSSVVVLVVCPPSSNSNSSNCVNVSSVSVNVNSVVSSVPD

InterPro domains:
  IPR000098 Interleukin-10 [PR01294] (37-53)
  IPR000098 Interleukin-10 [PR01294] (72-88)
  IPR000098 Interleukin-10 [PR01294] (125-134)
  IPR000098 Interleukin-10 [PR01294] (149-165)
  IPR009079 Four-helical cytokine-like, core [G3DSA:1.20.1250.10] (22-178)
  IPR009079 Four-helical cytokine-like, core [SSF47266] (23-175)
  IPR020443 Interleukin-10/19/20/24/26 [PF00726] (19-172)
  IPR020443 Interleukin-10/19/20/24/26 [PTHR48482] (5-174)
  IPR020443 Interleukin-10/19/20/24/26 [SM00188] (34-173)

Radius of gyration: 21.27 Å; chains: 1; bounding box: 38×65×66 Å

Organism: Gadus morhua (NCBI:txid8049)

pLDDT: mean 86.8, std 14.18, range [46.38, 98.69]

Sequence (179 aa):
MNTLFLLLVVLFLCDDAACTPTCNNQCCRFVEGSPVRLRRLRQDFAVIRDYYEAEDDLEIGLLDQSIAHSLRSPFGCHAMKNIIDFYLKTVLPTAIADMTEENKNYKPHIESIQLIFDQLKNDMIKCKNYFQCKKPFEITQLNSTYTQMEGKGLYKAIGELDLLFNFIEMYLGSKRRLQ